Protein AF-A0A9Q4AQ25-F1 (afdb_monomer)

pLDDT: mean 76.99, std 17.85, range [36.91, 94.56]

Foldseek 3Di:
DDDPVNPCPPPDDPLLLVLLVCVVVVHDNDPPVSVVVCVVVVQWDDDPNDIHGDPNVVCVNVVPPPPPD

Solvent-accessible surface area (backbone atoms only — not comparable to full-atom values): 4424 Å² total; per-residue (Å²): 134,88,55,88,80,74,71,69,58,85,91,71,52,72,68,54,56,49,45,54,48,39,54,73,71,67,43,77,81,65,54,71,82,58,43,50,64,38,37,77,69,54,25,26,47,74,62,87,94,44,78,42,74,29,74,60,32,49,36,60,74,71,65,54,76,78,76,84,126

Radius of gyration: 12.62 Å; Cα contacts (8 Å, |Δi|>4): 55; chains: 1; bounding box: 31×20×37 Å

Nearest PDB structures (foldseek):
  7oyk-assembly1_BBB  TM=6.048E-01  e=2.628E-01  Bacillus subtilis subsp. subtilis str. 168
  9jm0-assembly1_L  TM=6.380E-01  e=6.736E-01  Escherichia coli
  3dp7-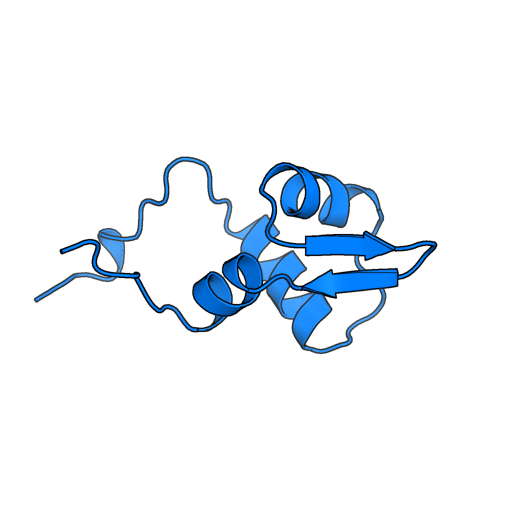assembly1_B  TM=6.975E-01  e=1.234E+00  Phocaeicola vulgatus ATCC 8482
  6exk-assembly1_A  TM=3.915E-01  e=6.194E+00  Listeria monocytogenes EGD-e

Organism: NCBI:txid2952754

Mean predicted aligned error: 8.53 Å

Secondary structure (DSSP, 8-state):
---GGG---TT--HHHHHHHHHHHTT-SPPPHHHHHHHHHTTSEEEETTEE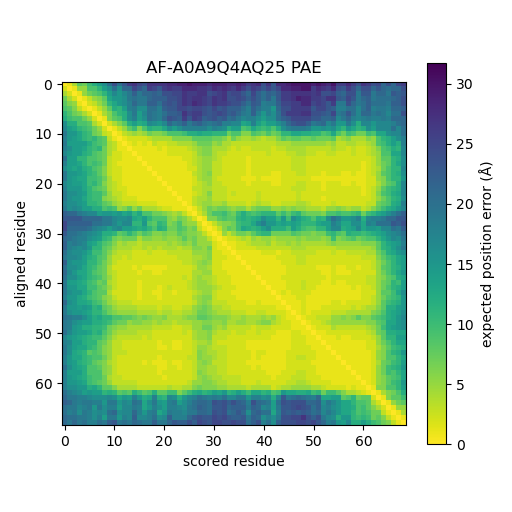EE-HHHHHHHTT------

Structure (mmCIF, N/CA/C/O backbone):
data_AF-A0A9Q4AQ25-F1
#
_entry.id   AF-A0A9Q4AQ25-F1
#
loop_
_atom_site.group_PDB
_atom_site.id
_atom_site.type_symbol
_atom_site.label_atom_id
_atom_site.label_alt_id
_atom_site.label_comp_id
_atom_site.label_asym_id
_atom_site.label_entity_id
_atom_site.label_seq_id
_atom_site.pdbx_PDB_ins_code
_atom_site.Cartn_x
_atom_site.Cartn_y
_atom_site.Cartn_z
_atom_site.occ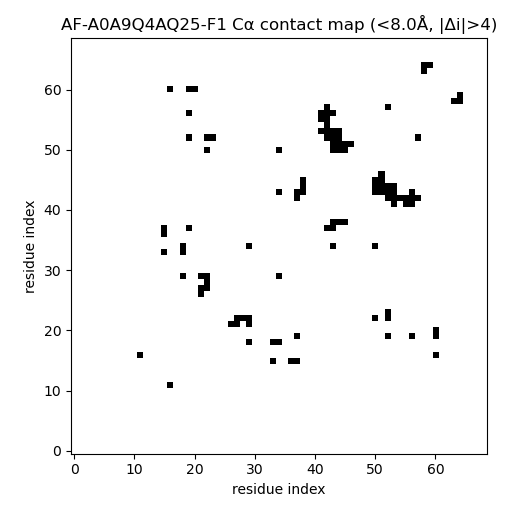upancy
_atom_site.B_iso_or_equiv
_atom_site.auth_seq_id
_atom_site.auth_comp_id
_atom_site.auth_asym_id
_atom_site.auth_atom_id
_atom_site.pdbx_PDB_model_num
ATOM 1 N N . MET A 1 1 ? -15.811 -4.514 22.581 1.00 36.91 1 MET A N 1
ATOM 2 C CA . MET A 1 1 ? -16.206 -5.204 21.339 1.00 36.91 1 MET A CA 1
ATOM 3 C C . MET A 1 1 ? -15.944 -4.204 20.225 1.00 36.91 1 MET A C 1
ATOM 5 O O . MET A 1 1 ? -16.727 -3.279 20.094 1.00 36.91 1 MET A O 1
ATOM 9 N N . VAL A 1 2 ? -14.771 -4.267 19.588 1.00 39.09 2 VAL A N 1
ATOM 10 C CA . VAL A 1 2 ? -14.383 -3.309 18.533 1.00 39.09 2 VAL A CA 1
ATOM 11 C C . VAL A 1 2 ? -15.175 -3.682 17.287 1.00 39.09 2 VAL A C 1
ATOM 13 O O . VAL A 1 2 ? -15.134 -4.846 16.880 1.00 39.09 2 VAL A O 1
ATOM 16 N N . ARG A 1 3 ? -15.977 -2.753 16.764 1.00 43.22 3 ARG A N 1
ATOM 17 C CA . ARG A 1 3 ? -16.786 -2.986 15.561 1.00 43.22 3 ARG A CA 1
ATOM 18 C C . ARG A 1 3 ? -15.906 -2.767 14.333 1.00 43.22 3 ARG A C 1
ATOM 20 O O . ARG A 1 3 ? -14.962 -1.988 14.380 1.00 43.22 3 ARG A O 1
ATOM 27 N N . GLN A 1 4 ? -16.215 -3.456 13.235 1.00 47.97 4 GLN A N 1
ATOM 28 C CA . GLN A 1 4 ? -15.525 -3.291 11.944 1.00 47.97 4 GLN A CA 1
ATOM 29 C C . GLN A 1 4 ? -15.495 -1.830 11.457 1.00 47.97 4 GLN A C 1
ATOM 31 O O . GLN A 1 4 ? -14.622 -1.472 10.673 1.00 47.97 4 GLN A O 1
ATOM 36 N N . ASP A 1 5 ? -16.396 -0.997 11.977 1.00 45.22 5 ASP A N 1
ATOM 37 C CA . ASP A 1 5 ? -16.532 0.422 11.653 1.00 45.22 5 ASP A CA 1
ATOM 38 C C . ASP A 1 5 ? -15.546 1.330 12.419 1.00 45.22 5 ASP A C 1
ATOM 40 O O . ASP A 1 5 ? -15.392 2.494 12.066 1.00 45.22 5 ASP A O 1
ATOM 44 N N . ASP A 1 6 ? -14.833 0.811 13.431 1.00 41.59 6 ASP A N 1
ATOM 45 C CA . ASP A 1 6 ? -13.830 1.571 14.203 1.00 41.59 6 ASP A CA 1
ATOM 46 C C . ASP A 1 6 ? -12.474 1.690 13.465 1.00 41.59 6 ASP A C 1
ATOM 48 O O . ASP A 1 6 ? -11.501 2.226 13.996 1.00 41.59 6 ASP A O 1
ATOM 52 N N . LEU A 1 7 ? -12.384 1.192 12.228 1.00 45.78 7 LEU A N 1
ATOM 53 C CA . LEU A 1 7 ? -11.205 1.259 11.358 1.00 45.78 7 LEU A CA 1
ATOM 54 C C . LEU A 1 7 ? -11.242 2.504 10.460 1.00 45.78 7 LEU A C 1
ATOM 56 O O . LEU A 1 7 ? -11.008 2.432 9.257 1.00 45.78 7 LEU A O 1
ATOM 60 N N . ILE A 1 8 ? -11.492 3.675 11.043 1.00 48.41 8 ILE A N 1
ATOM 61 C CA . ILE A 1 8 ? -11.140 4.928 10.373 1.00 48.41 8 ILE A CA 1
ATOM 62 C C . ILE A 1 8 ? -9.673 5.200 10.704 1.00 48.41 8 ILE A C 1
ATOM 64 O O . ILE A 1 8 ? -9.331 5.954 11.609 1.00 48.41 8 ILE A O 1
ATOM 68 N N . LEU A 1 9 ? -8.778 4.562 9.952 1.00 54.91 9 LEU A N 1
ATOM 69 C CA . LEU A 1 9 ? -7.518 5.225 9.650 1.00 54.91 9 LEU A CA 1
ATOM 70 C C . LEU A 1 9 ? -7.911 6.385 8.731 1.00 54.91 9 LEU A C 1
ATOM 72 O O . LEU A 1 9 ? -8.188 6.163 7.551 1.00 54.91 9 LEU A O 1
ATOM 76 N N . GLU A 1 10 ? -8.066 7.590 9.282 1.00 56.25 10 GLU A N 1
ATOM 77 C CA . GLU A 1 10 ? -8.422 8.761 8.478 1.00 56.25 10 GLU A CA 1
ATOM 78 C C . GLU A 1 10 ? -7.490 8.842 7.259 1.00 56.25 10 GLU A C 1
ATOM 80 O O . GLU A 1 10 ? -6.266 8.780 7.378 1.00 56.25 10 GLU A O 1
ATOM 85 N N . GLY A 1 11 ? -8.082 8.896 6.063 1.00 69.62 11 GLY A N 1
ATOM 86 C CA . GLY A 1 11 ? -7.341 8.946 4.805 1.00 69.62 11 GLY A CA 1
ATOM 87 C C . GLY A 1 11 ? -6.954 7.599 4.188 1.00 69.62 11 GLY A C 1
ATOM 88 O O . GLY A 1 11 ? -6.196 7.619 3.227 1.00 69.62 11 GLY A O 1
ATOM 89 N N . VAL A 1 12 ? -7.437 6.443 4.658 1.00 77.50 12 VAL A N 1
ATOM 90 C CA . VAL A 1 12 ? -7.240 5.143 3.975 1.00 77.50 12 VAL A CA 1
ATOM 91 C C . VAL A 1 12 ? -8.404 4.834 3.039 1.00 77.50 12 VAL A C 1
ATOM 93 O O . VAL A 1 12 ? -9.539 4.665 3.481 1.00 77.50 12 VAL A O 1
ATOM 96 N N . HIS A 1 13 ? -8.132 4.719 1.739 1.00 84.75 13 HIS A N 1
ATOM 97 C CA . HIS A 1 13 ? -9.149 4.388 0.744 1.00 84.75 13 HIS A CA 1
ATOM 98 C C . HIS A 1 13 ? -9.182 2.885 0.448 1.00 84.75 13 HIS A C 1
ATOM 100 O O . HIS A 1 13 ? -8.149 2.228 0.322 1.00 84.75 13 HIS A O 1
ATOM 106 N N . ALA A 1 14 ? -10.385 2.337 0.247 1.00 84.19 14 ALA A N 1
ATOM 107 C CA . ALA A 1 14 ? -10.572 0.921 -0.084 1.00 84.19 14 ALA A CA 1
ATOM 108 C C . ALA A 1 14 ? -9.810 0.498 -1.355 1.00 84.19 14 ALA A C 1
ATOM 110 O O . ALA A 1 14 ? -9.287 -0.613 -1.423 1.00 84.19 14 ALA A O 1
ATOM 111 N N . SER A 1 15 ? -9.694 1.400 -2.334 1.00 85.69 15 SER A N 1
ATOM 112 C CA . SER A 1 15 ? -8.912 1.181 -3.554 1.00 85.69 15 SER A CA 1
ATOM 113 C C . SER A 1 15 ? -7.421 1.003 -3.274 1.00 85.69 15 SER A C 1
ATOM 115 O O . SER A 1 15 ? -6.775 0.194 -3.924 1.00 85.69 15 SER A O 1
ATOM 117 N N . GLU A 1 16 ? -6.870 1.705 -2.286 1.00 89.38 16 GLU A N 1
ATOM 118 C CA . GLU A 1 16 ? -5.460 1.579 -1.910 1.00 89.38 16 GLU A CA 1
ATOM 119 C C . GLU A 1 16 ? -5.213 0.251 -1.195 1.00 89.38 16 GLU A C 1
ATOM 121 O O . GLU A 1 16 ? -4.229 -0.424 -1.473 1.00 89.38 16 GLU A O 1
ATOM 126 N N . ILE A 1 17 ? -6.142 -0.182 -0.337 1.00 88.75 17 ILE A N 1
ATOM 127 C CA . ILE A 1 17 ? -6.078 -1.513 0.282 1.00 88.75 17 ILE A CA 1
ATOM 128 C C . ILE A 1 17 ? -6.166 -2.617 -0.778 1.00 88.75 17 ILE A C 1
ATOM 130 O O . ILE A 1 17 ? -5.452 -3.614 -0.677 1.00 88.75 17 ILE A O 1
ATOM 134 N N . ALA A 1 18 ? -6.995 -2.442 -1.811 1.00 88.38 18 ALA A N 1
ATOM 135 C CA . ALA A 1 18 ? -7.061 -3.370 -2.936 1.00 88.38 18 ALA A CA 1
ATOM 136 C C . ALA A 1 18 ? -5.737 -3.412 -3.719 1.00 88.38 18 ALA A C 1
ATOM 138 O O . ALA A 1 18 ? -5.236 -4.501 -3.992 1.00 88.38 18 ALA A O 1
ATOM 139 N N . SER A 1 19 ? -5.127 -2.256 -4.004 1.00 89.69 19 SER A N 1
ATOM 140 C CA . SER A 1 19 ? -3.812 -2.176 -4.656 1.00 89.69 19 SER A CA 1
ATOM 141 C C . SER A 1 19 ? -2.702 -2.807 -3.813 1.00 89.69 19 SER A C 1
ATOM 143 O O . SER A 1 19 ? -1.863 -3.537 -4.337 1.00 89.69 19 SER A O 1
ATOM 145 N N . LEU A 1 20 ? -2.718 -2.585 -2.496 1.00 90.94 20 LEU A N 1
ATOM 146 C CA . LEU A 1 20 ? -1.759 -3.174 -1.564 1.00 90.94 20 LEU A CA 1
ATOM 147 C C . LEU A 1 20 ? -1.907 -4.702 -1.475 1.00 90.94 20 LEU A C 1
ATOM 149 O O . LEU A 1 20 ? -0.904 -5.408 -1.407 1.00 90.94 20 LEU A O 1
ATOM 153 N N . ARG A 1 21 ? -3.144 -5.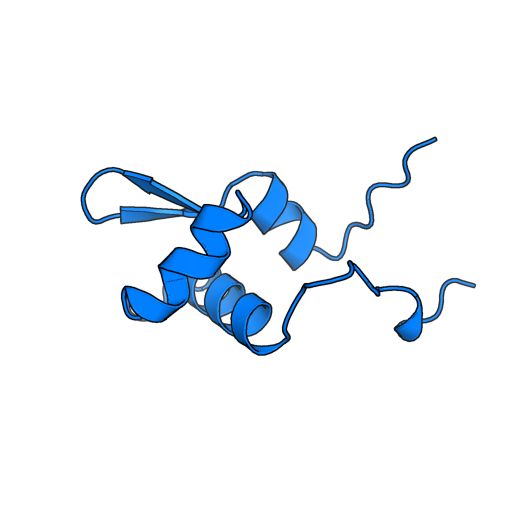221 -1.513 1.00 90.94 21 ARG A N 1
ATOM 154 C CA . ARG A 1 21 ? -3.424 -6.667 -1.588 1.00 90.94 21 ARG A CA 1
ATOM 155 C C . ARG A 1 21 ? -2.951 -7.267 -2.906 1.00 90.94 21 ARG A C 1
ATOM 157 O O . ARG A 1 21 ? -2.245 -8.264 -2.879 1.00 90.94 21 ARG A O 1
ATOM 164 N N . ALA A 1 22 ? -3.264 -6.627 -4.033 1.00 89.12 22 ALA A N 1
ATOM 165 C CA . ALA A 1 22 ? -2.819 -7.084 -5.348 1.00 89.12 22 ALA A CA 1
ATOM 166 C C . ALA A 1 22 ? -1.286 -7.188 -5.423 1.00 89.12 22 ALA A C 1
ATOM 168 O O . ALA A 1 22 ? -0.761 -8.183 -5.918 1.00 89.12 22 ALA A O 1
ATOM 169 N N . LEU A 1 23 ? -0.576 -6.204 -4.857 1.00 89.12 23 LEU A N 1
ATOM 170 C CA . LEU A 1 23 ? 0.880 -6.248 -4.737 1.00 89.12 23 LEU A CA 1
ATOM 171 C C . LEU A 1 23 ? 1.354 -7.413 -3.847 1.00 89.12 23 LEU A C 1
ATOM 173 O O . LEU A 1 23 ? 2.311 -8.098 -4.197 1.00 89.12 23 LEU A O 1
ATOM 177 N N . ALA A 1 24 ? 0.686 -7.663 -2.716 1.00 90.44 24 ALA A N 1
ATOM 178 C CA . ALA A 1 24 ? 1.036 -8.754 -1.801 1.00 90.44 24 ALA A CA 1
ATOM 179 C C . ALA A 1 24 ? 0.839 -10.144 -2.420 1.00 90.44 24 ALA A C 1
ATOM 181 O O . ALA A 1 24 ? 1.612 -11.057 -2.130 1.00 90.44 24 ALA A O 1
ATOM 182 N N . ASP A 1 25 ? -0.169 -10.283 -3.279 1.00 89.75 25 ASP A N 1
ATOM 183 C CA . ASP A 1 25 ? -0.495 -11.522 -3.984 1.00 89.75 25 ASP A CA 1
ATOM 184 C C . ASP A 1 25 ? 0.416 -11.761 -5.206 1.00 89.75 25 ASP A C 1
ATOM 186 O O . ASP A 1 25 ? 0.279 -12.772 -5.895 1.00 89.75 25 ASP A O 1
ATOM 190 N N . GLY A 1 26 ? 1.347 -10.841 -5.494 1.00 82.25 26 GLY A N 1
ATOM 191 C CA . GLY A 1 26 ? 2.215 -10.910 -6.671 1.00 82.25 26 GLY A CA 1
ATOM 192 C C . GLY A 1 26 ? 1.451 -10.758 -7.989 1.00 82.25 26 GLY A C 1
ATOM 193 O O . GLY A 1 26 ? 1.945 -11.171 -9.040 1.00 82.25 26 GLY A O 1
ATOM 194 N N . ALA A 1 27 ? 0.238 -10.194 -7.946 1.00 74.12 27 ALA A N 1
ATOM 195 C CA . ALA A 1 27 ? -0.499 -9.854 -9.152 1.00 74.12 27 ALA A CA 1
ATOM 196 C C . ALA A 1 27 ? 0.271 -8.779 -9.937 1.00 74.12 27 ALA A C 1
ATOM 198 O O . ALA A 1 27 ? 1.036 -8.011 -9.352 1.00 74.12 27 ALA A O 1
ATOM 199 N N . VAL A 1 28 ? 0.072 -8.765 -11.265 1.00 61.09 28 VAL A N 1
ATOM 200 C CA . VAL A 1 28 ? 0.686 -7.839 -12.242 1.00 61.09 28 VAL A CA 1
ATOM 201 C C . VAL A 1 28 ? 0.963 -6.478 -11.600 1.00 61.09 28 VAL A C 1
ATOM 203 O O . VAL A 1 28 ? 0.031 -5.942 -10.991 1.00 61.09 28 VAL A O 1
ATOM 206 N N . PRO A 1 29 ? 2.189 -5.923 -11.729 1.00 61.28 29 PRO A N 1
ATOM 207 C CA . PRO A 1 29 ? 2.600 -4.747 -10.980 1.00 61.28 29 PRO A CA 1
ATOM 208 C C . PRO A 1 29 ? 1.521 -3.672 -11.107 1.00 61.28 29 PRO A C 1
ATOM 210 O O . PRO A 1 29 ? 1.203 -3.266 -12.234 1.00 61.28 29 PRO A O 1
ATOM 213 N N . PRO A 1 30 ? 0.896 -3.264 -9.986 1.00 66.50 30 PRO A N 1
ATOM 214 C CA . PRO A 1 30 ? -0.137 -2.246 -10.026 1.00 66.50 30 PRO A CA 1
ATOM 215 C C . PRO A 1 30 ? 0.445 -1.022 -10.731 1.00 66.50 30 PRO A C 1
ATOM 217 O O . PRO A 1 30 ? 1.626 -0.697 -10.564 1.00 66.50 30 PRO A O 1
ATOM 220 N N . ALA A 1 31 ? -0.355 -0.389 -11.592 1.00 74.44 31 ALA A N 1
ATOM 221 C CA . ALA A 1 31 ? 0.140 0.699 -12.421 1.00 74.44 31 ALA A CA 1
ATOM 222 C C . ALA A 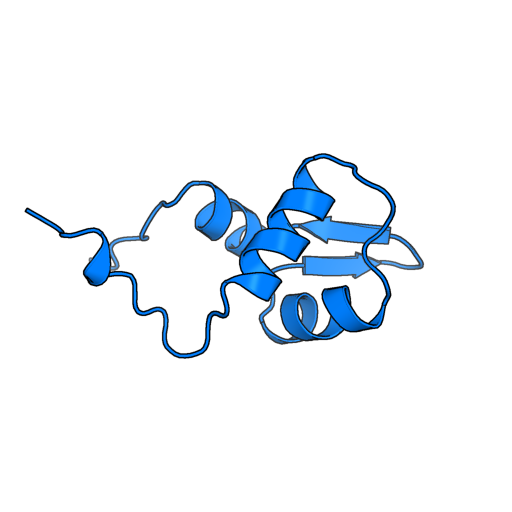1 31 ? 0.802 1.751 -11.523 1.00 74.44 31 ALA A C 1
ATOM 224 O O . ALA A 1 31 ? 0.384 1.957 -10.387 1.00 74.44 31 ALA A O 1
ATOM 225 N N . ARG A 1 32 ? 1.821 2.462 -12.017 1.00 74.31 32 ARG A N 1
ATOM 226 C CA . ARG A 1 32 ? 2.596 3.410 -11.191 1.00 74.31 32 ARG A CA 1
ATOM 227 C C . ARG A 1 32 ? 1.713 4.398 -10.406 1.00 74.31 32 ARG A C 1
ATOM 229 O O . ARG A 1 32 ? 2.039 4.757 -9.280 1.00 74.31 32 ARG A O 1
ATOM 236 N N . ARG A 1 33 ? 0.560 4.778 -10.971 1.00 81.81 33 ARG A N 1
ATOM 237 C CA . ARG A 1 33 ? -0.474 5.617 -10.333 1.00 81.81 33 ARG A CA 1
ATOM 238 C C . ARG A 1 33 ? -1.079 5.022 -9.052 1.00 81.81 33 ARG A C 1
ATOM 240 O O . ARG A 1 33 ? -1.490 5.778 -8.185 1.00 81.81 33 ARG A O 1
ATOM 247 N N . ASP A 1 34 ? -1.125 3.700 -8.946 1.00 84.50 34 ASP A N 1
ATOM 248 C CA . ASP A 1 34 ? -1.694 2.948 -7.828 1.00 84.50 34 ASP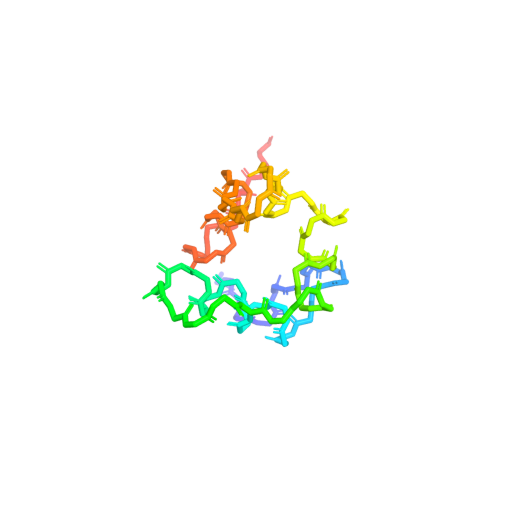 A CA 1
ATOM 249 C C . ASP A 1 34 ? -0.647 2.731 -6.717 1.00 84.50 34 ASP A C 1
ATOM 251 O O . ASP A 1 34 ? -1.007 2.600 -5.550 1.00 84.50 34 ASP A O 1
ATOM 255 N N . ILE A 1 35 ? 0.651 2.761 -7.061 1.00 87.94 35 ILE A N 1
ATOM 256 C CA . ILE A 1 35 ? 1.778 2.675 -6.115 1.00 87.94 35 ILE A CA 1
ATOM 257 C C . ILE A 1 35 ? 2.095 4.019 -5.454 1.00 87.94 35 ILE A C 1
ATOM 259 O O . ILE A 1 35 ? 2.418 4.051 -4.269 1.00 87.94 35 ILE A O 1
ATOM 263 N N . VAL A 1 36 ? 1.996 5.138 -6.181 1.00 89.31 36 VAL A N 1
ATOM 264 C CA . VAL A 1 36 ? 2.363 6.469 -5.655 1.00 89.31 36 VAL A CA 1
ATOM 265 C C . VAL A 1 36 ? 1.651 6.816 -4.334 1.00 89.31 36 VAL A C 1
ATOM 267 O O . VAL A 1 36 ? 2.341 7.239 -3.405 1.00 89.31 36 VAL A O 1
ATOM 270 N N . PRO A 1 37 ? 0.328 6.611 -4.179 1.00 89.12 37 PRO A N 1
ATOM 271 C CA . PRO A 1 37 ? -0.355 6.875 -2.912 1.00 89.12 37 PRO A CA 1
ATOM 272 C C . PRO A 1 37 ? 0.108 5.952 -1.778 1.00 89.12 37 PRO A C 1
ATOM 274 O O . PRO A 1 37 ? 0.270 6.403 -0.647 1.00 89.12 37 PRO A O 1
ATOM 277 N N . LEU A 1 38 ? 0.374 4.675 -2.079 1.00 91.44 38 LEU A N 1
ATOM 278 C CA . LEU A 1 38 ? 0.878 3.695 -1.109 1.00 91.44 38 LEU A CA 1
ATOM 279 C C . LEU A 1 38 ? 2.279 4.071 -0.613 1.00 91.44 38 LEU A C 1
ATOM 281 O O . LEU A 1 38 ? 2.564 3.975 0.582 1.00 91.44 38 LEU A O 1
ATOM 285 N N . HIS A 1 39 ? 3.126 4.551 -1.525 1.00 92.44 39 HIS A N 1
ATOM 286 C CA . HIS A 1 39 ? 4.463 5.041 -1.219 1.00 92.44 39 HIS A CA 1
ATOM 287 C C . HIS A 1 39 ? 4.431 6.330 -0.400 1.00 92.44 39 HIS A C 1
ATOM 289 O O . HIS A 1 39 ? 5.110 6.439 0.616 1.00 92.44 39 HIS A O 1
ATOM 295 N N . ALA A 1 40 ? 3.581 7.290 -0.775 1.00 90.44 40 ALA A N 1
ATOM 296 C CA . ALA A 1 40 ? 3.409 8.534 -0.024 1.00 90.44 40 ALA A CA 1
ATOM 297 C C . ALA A 1 40 ? 2.967 8.299 1.433 1.00 90.44 40 ALA A C 1
ATOM 299 O O . ALA A 1 40 ? 3.273 9.105 2.309 1.00 90.44 40 ALA A O 1
ATOM 300 N N . LYS A 1 41 ? 2.275 7.185 1.700 1.00 90.88 41 LYS A N 1
ATOM 301 C CA . LYS A 1 41 ? 1.843 6.774 3.045 1.00 90.88 41 LYS A CA 1
ATOM 302 C C . LYS A 1 41 ? 2.839 5.862 3.767 1.00 90.88 41 LYS A C 1
ATOM 304 O O . LYS A 1 41 ? 2.575 5.453 4.897 1.00 90.88 41 LYS A O 1
ATOM 309 N N . GLY A 1 42 ? 3.964 5.526 3.135 1.00 92.25 42 GLY A N 1
ATOM 310 C CA . GLY A 1 42 ? 4.985 4.639 3.693 1.00 92.25 42 GLY A CA 1
ATOM 311 C C . GLY A 1 42 ? 4.534 3.182 3.830 1.00 92.25 42 GLY A C 1
ATOM 312 O O . GLY A 1 42 ? 5.065 2.448 4.663 1.00 92.25 42 GLY A O 1
ATOM 313 N N . TRP A 1 43 ? 3.525 2.749 3.069 1.00 93.81 43 TRP A N 1
ATOM 314 C CA . TRP A 1 43 ? 3.049 1.356 3.072 1.00 93.81 43 TRP A CA 1
ATOM 315 C C . TRP A 1 43 ? 3.817 0.482 2.081 1.00 93.81 43 TRP A C 1
ATOM 317 O O . TRP A 1 43 ? 3.838 -0.742 2.215 1.00 93.81 43 TRP A O 1
ATOM 327 N N . VAL A 1 44 ? 4.441 1.117 1.093 1.00 93.88 44 VAL A N 1
ATOM 328 C CA . VAL A 1 44 ? 5.259 0.495 0.056 1.00 93.88 44 VAL A CA 1
ATOM 329 C C . VAL A 1 44 ? 6.495 1.360 -0.163 1.00 93.88 44 VAL A C 1
ATOM 331 O O . VAL A 1 44 ? 6.364 2.572 -0.277 1.00 93.88 44 VAL A O 1
ATOM 334 N N . ASP A 1 45 ? 7.665 0.746 -0.275 1.00 94.19 45 ASP A N 1
ATOM 335 C CA . ASP A 1 45 ? 8.876 1.390 -0.783 1.00 94.19 45 ASP A CA 1
ATOM 336 C C . ASP A 1 45 ? 9.083 1.004 -2.249 1.00 94.19 45 ASP A C 1
ATOM 338 O O . ASP A 1 45 ? 8.756 -0.110 -2.660 1.00 94.19 45 ASP A O 1
ATOM 342 N N . VAL A 1 46 ? 9.627 1.922 -3.048 1.00 90.31 46 VAL A N 1
ATOM 343 C CA . VAL A 1 46 ? 9.991 1.650 -4.445 1.00 90.31 46 VAL A CA 1
ATOM 344 C C . VAL A 1 46 ? 11.509 1.648 -4.556 1.00 90.31 46 VAL A C 1
ATOM 346 O O . VAL A 1 46 ? 12.150 2.672 -4.321 1.00 90.31 46 VAL A O 1
ATOM 349 N N . ILE A 1 47 ? 12.084 0.500 -4.913 1.00 87.25 47 ILE A N 1
ATOM 350 C CA . ILE A 1 47 ? 13.526 0.325 -5.106 1.00 87.25 47 ILE A CA 1
ATOM 351 C C . ILE A 1 47 ? 13.757 -0.079 -6.560 1.00 87.25 47 ILE A C 1
ATOM 353 O O . ILE A 1 47 ? 13.489 -1.208 -6.956 1.00 87.25 47 ILE A O 1
ATOM 357 N N . GLY A 1 48 ? 14.246 0.861 -7.370 1.00 85.88 48 GLY A N 1
ATOM 358 C CA . GLY A 1 48 ? 14.307 0.668 -8.820 1.00 85.88 48 GLY A CA 1
ATOM 359 C C . GLY A 1 48 ? 12.900 0.553 -9.409 1.00 85.88 48 GLY A C 1
ATOM 360 O O . GLY A 1 48 ? 12.082 1.453 -9.213 1.00 85.88 48 GLY A O 1
ATOM 361 N N . ASP A 1 49 ? 12.635 -0.553 -10.103 1.00 83.38 49 ASP A N 1
ATOM 362 C CA . ASP A 1 49 ? 11.322 -0.865 -10.686 1.00 83.38 49 ASP A CA 1
ATOM 363 C C . ASP A 1 49 ? 10.456 -1.755 -9.775 1.00 83.38 49 ASP A C 1
ATOM 365 O O . ASP A 1 49 ? 9.299 -2.032 -10.099 1.00 83.38 49 ASP A O 1
ATOM 369 N N . ASP A 1 50 ? 10.986 -2.161 -8.617 1.00 84.94 50 ASP A N 1
ATOM 370 C CA . ASP A 1 50 ? 10.306 -3.055 -7.686 1.00 84.94 50 ASP A CA 1
ATOM 371 C C . ASP A 1 50 ? 9.584 -2.281 -6.580 1.00 84.94 50 ASP A C 1
ATOM 373 O O . ASP A 1 50 ? 10.121 -1.352 -5.970 1.00 84.94 50 ASP A O 1
ATOM 377 N N . ALA A 1 51 ? 8.357 -2.708 -6.286 1.00 89.56 51 ALA A N 1
ATOM 378 C CA . ALA A 1 51 ? 7.556 -2.217 -5.173 1.00 89.56 51 ALA A CA 1
ATOM 379 C C . ALA A 1 51 ? 7.580 -3.237 -4.025 1.00 89.56 51 ALA A C 1
ATOM 381 O O . ALA A 1 51 ? 7.124 -4.371 -4.173 1.00 89.56 51 ALA A O 1
ATOM 382 N N . ILE A 1 52 ? 8.094 -2.828 -2.866 1.00 91.81 52 ILE A N 1
ATOM 383 C CA . ILE A 1 52 ? 8.263 -3.671 -1.680 1.00 91.81 52 ILE A CA 1
ATOM 384 C C . ILE A 1 52 ? 7.293 -3.207 -0.597 1.00 91.81 52 ILE A C 1
ATOM 386 O O . ILE A 1 52 ? 7.298 -2.047 -0.198 1.00 91.81 52 ILE A O 1
ATOM 390 N N . ILE A 1 53 ? 6.466 -4.115 -0.082 1.00 93.00 53 ILE A N 1
ATOM 391 C CA . ILE A 1 53 ? 5.544 -3.802 1.017 1.00 93.00 53 ILE A CA 1
ATOM 392 C C . ILE A 1 53 ? 6.339 -3.601 2.311 1.00 93.00 53 ILE A C 1
ATOM 394 O O . ILE A 1 53 ? 7.074 -4.493 2.740 1.00 93.00 53 ILE A O 1
ATOM 398 N N . THR A 1 54 ? 6.159 -2.448 2.957 1.00 94.56 54 THR A N 1
ATOM 399 C CA . THR A 1 54 ? 6.817 -2.128 4.230 1.00 94.56 54 THR A CA 1
ATOM 400 C C . THR A 1 54 ? 6.167 -2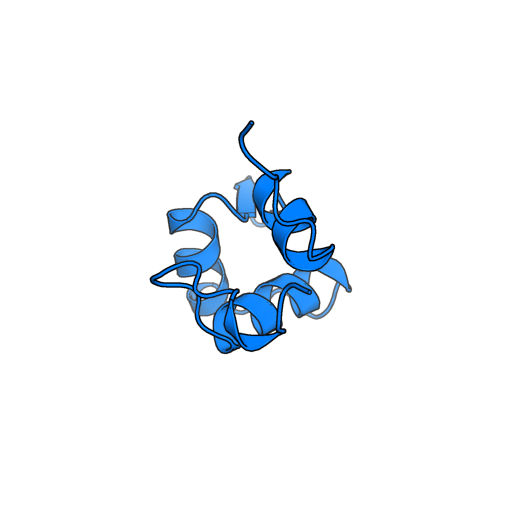.875 5.397 1.00 94.56 54 THR A C 1
ATOM 402 O O . THR A 1 54 ? 5.092 -3.472 5.276 1.00 94.56 54 THR A O 1
ATOM 405 N N . LEU A 1 55 ? 6.778 -2.797 6.584 1.00 93.12 55 LEU A N 1
ATOM 406 C CA . LEU A 1 55 ? 6.173 -3.332 7.807 1.00 93.12 55 LEU A CA 1
ATOM 407 C C . LEU A 1 55 ? 4.791 -2.714 8.085 1.00 93.12 55 LEU A C 1
ATOM 409 O O . LEU A 1 55 ? 3.866 -3.423 8.482 1.00 93.12 55 LEU A O 1
ATOM 413 N N . THR A 1 56 ? 4.632 -1.413 7.830 1.00 90.19 56 THR A N 1
ATOM 414 C CA . THR A 1 56 ? 3.356 -0.704 7.989 1.00 90.19 56 THR A CA 1
ATOM 415 C C . THR A 1 56 ? 2.309 -1.226 7.007 1.00 90.19 56 THR A C 1
ATOM 417 O O . THR A 1 56 ? 1.188 -1.527 7.413 1.00 90.19 56 THR A O 1
ATOM 420 N N . GLY A 1 57 ? 2.676 -1.409 5.732 1.00 92.00 57 GLY A N 1
ATOM 421 C CA . GLY A 1 57 ? 1.780 -1.989 4.729 1.00 92.00 57 GLY A CA 1
ATOM 422 C C . GLY A 1 57 ? 1.336 -3.410 5.092 1.00 92.00 57 GLY A C 1
ATOM 423 O O . GLY A 1 57 ? 0.151 -3.733 5.027 1.00 92.00 57 GLY A O 1
ATOM 424 N N . ARG A 1 58 ? 2.259 -4.248 5.578 1.00 91.69 58 ARG A N 1
ATOM 425 C CA . ARG A 1 58 ? 1.948 -5.586 6.115 1.00 91.69 58 ARG A CA 1
ATOM 426 C C . ARG A 1 58 ? 0.962 -5.530 7.283 1.00 91.69 58 ARG A C 1
ATOM 428 O O . ARG A 1 58 ? -0.016 -6.274 7.279 1.00 91.69 58 ARG A O 1
ATOM 435 N N . ALA A 1 59 ? 1.184 -4.645 8.255 1.00 88.56 59 ALA A N 1
ATOM 436 C CA . ALA A 1 59 ? 0.310 -4.512 9.422 1.00 88.56 59 ALA A CA 1
ATOM 437 C C . ALA A 1 59 ? -1.135 -4.144 9.037 1.00 88.56 59 ALA A C 1
ATOM 439 O O . ALA A 1 59 ? -2.082 -4.667 9.632 1.00 88.56 59 ALA A O 1
ATOM 440 N N . LEU A 1 60 ? -1.304 -3.310 8.002 1.00 86.50 60 LEU A N 1
ATOM 441 C CA . LEU A 1 60 ? -2.612 -2.969 7.435 1.00 86.50 60 LEU A CA 1
ATOM 442 C C . LEU A 1 60 ? -3.312 -4.177 6.810 1.00 86.50 60 LEU A C 1
ATOM 444 O O . LEU A 1 60 ? -4.502 -4.387 7.044 1.00 86.50 60 LEU A O 1
ATOM 448 N N . LEU A 1 61 ? -2.582 -4.995 6.047 1.00 87.69 61 LEU A N 1
ATOM 449 C CA . LEU A 1 61 ? -3.132 -6.207 5.432 1.00 87.69 61 LEU A CA 1
ATOM 450 C C . LEU A 1 61 ? -3.553 -7.253 6.466 1.00 87.69 61 LEU A C 1
ATOM 452 O O . LEU A 1 61 ? -4.570 -7.924 6.290 1.00 87.69 61 LEU A O 1
ATOM 456 N N . GLU A 1 62 ? -2.787 -7.370 7.549 1.00 85.31 62 GLU A N 1
ATOM 457 C CA . GLU A 1 62 ? -3.056 -8.297 8.650 1.00 85.31 62 GLU A CA 1
ATOM 458 C C . GLU A 1 62 ? -4.208 -7.838 9.559 1.00 85.31 62 GLU A C 1
ATOM 460 O O . GLU A 1 62 ? -4.603 -8.576 10.462 1.00 85.31 62 GLU A O 1
ATOM 465 N N . GLY A 1 63 ? -4.747 -6.627 9.360 1.00 70.69 63 GLY A N 1
ATOM 466 C CA . GLY A 1 63 ? -5.799 -6.064 10.212 1.00 70.69 63 GLY A CA 1
ATOM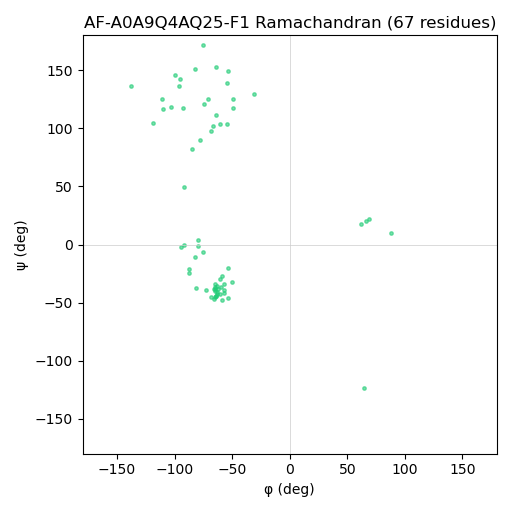 467 C C . GLY A 1 63 ? -5.361 -5.874 11.667 1.00 70.69 63 GLY A C 1
ATOM 468 O O . GLY A 1 63 ? -6.197 -5.736 12.562 1.00 70.69 63 GLY A O 1
ATOM 469 N N . LYS A 1 64 ? -4.049 -5.881 11.934 1.00 56.59 64 LYS A N 1
ATOM 470 C CA . LYS A 1 64 ? -3.512 -5.642 13.270 1.00 56.59 64 LYS A CA 1
ATOM 471 C C . LYS A 1 64 ? -3.560 -4.145 13.522 1.00 56.59 64 LYS A C 1
ATOM 473 O O . LYS A 1 64 ? -2.593 -3.434 13.267 1.00 56.59 64 LYS A O 1
ATOM 478 N N . SER A 1 65 ? -4.676 -3.668 14.073 1.00 52.88 65 SER A N 1
ATOM 479 C CA . SER A 1 65 ? -4.665 -2.414 14.821 1.00 52.88 65 SER A CA 1
ATOM 480 C C . SER A 1 65 ? -3.591 -2.546 15.895 1.00 52.88 65 SER A C 1
ATOM 482 O O . SER A 1 65 ? -3.772 -3.253 16.891 1.00 52.88 65 SER A O 1
ATOM 484 N N . VAL A 1 66 ? -2.446 -1.902 15.676 1.00 50.56 66 VAL A N 1
ATOM 485 C CA . VAL A 1 66 ? -1.451 -1.711 16.723 1.00 50.56 66 VAL A CA 1
ATOM 486 C C . VAL A 1 66 ? -2.159 -0.900 17.799 1.00 50.56 66 VAL A C 1
ATOM 488 O O . VAL A 1 66 ? -2.414 0.289 17.628 1.00 50.56 66 VAL A O 1
ATOM 491 N N . ARG A 1 67 ? -2.551 -1.558 18.896 1.00 46.97 67 ARG A N 1
ATOM 492 C CA . ARG A 1 67 ? -2.976 -0.835 20.092 1.00 46.97 67 ARG A CA 1
ATOM 493 C C . ARG A 1 67 ? -1.740 -0.131 20.623 1.00 46.97 67 ARG A C 1
ATOM 495 O O . ARG A 1 67 ? -0.892 -0.773 21.238 1.00 46.97 67 ARG A O 1
ATOM 502 N N . LEU A 1 68 ? -1.647 1.165 20.366 1.00 47.03 68 LEU 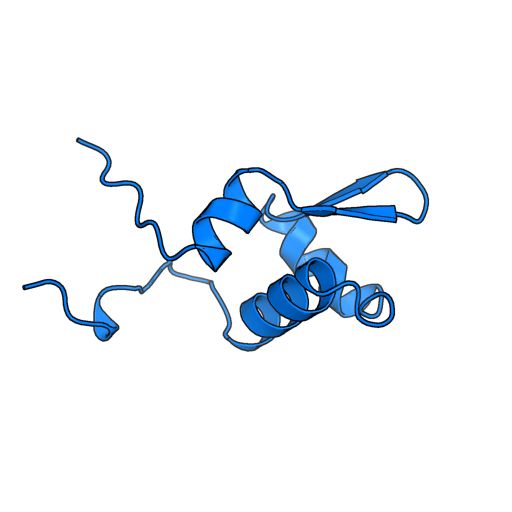A N 1
ATOM 503 C CA . LEU A 1 68 ? -0.756 2.033 21.116 1.00 47.03 68 LEU A CA 1
ATOM 504 C C . LEU A 1 68 ? -1.280 2.021 22.559 1.00 47.03 68 LEU A C 1
ATOM 506 O O . LEU A 1 68 ? -2.423 2.405 22.809 1.00 47.03 68 LEU A O 1
ATOM 510 N N . ARG A 1 69 ? -0.499 1.416 23.457 1.00 48.06 69 ARG A N 1
ATOM 511 C CA . ARG A 1 69 ? -0.719 1.454 24.905 1.00 48.06 69 ARG A CA 1
ATOM 512 C C . ARG A 1 69 ? -0.037 2.680 25.480 1.00 48.06 69 ARG A C 1
ATOM 514 O O . ARG A 1 69 ? 1.068 2.990 24.984 1.00 48.06 69 ARG A O 1
#

Sequence (69 aa):
MVRQDDLILEGVHASEIASLRALADGAVPPARRDIVPLHAKGWVDVIGDDAIITLTGRALLEGKSVRLR